Protein 4Z4A (pdb70)

InterPro domains:
  IPR002557 Chitin binding domain [PF01607] (45-103)
  IPR002557 Chitin binding domain [PS50940] (42-105)
  IPR002557 Chitin binding domain [SM00494] (33-105)
  IPR036508 Chitin binding domain superfamily [SSF57625] (39-105)

Structure (mmCIF, N/CA/C/O backbone):
data_4Z4A
#
_entry.id   4Z4A
#
_cell.length_a   57.100
_cell.length_b   57.100
_cell.length_c   126.980
_cell.angle_alpha   90.00
_cell.angle_beta   90.00
_cell.angle_gamma   120.00
#
_symmetry.space_group_name_H-M   'P 32 2 1'
#
loop_
_entity.id
_entity.type
_entity.pdbx_description
1 polymer 'Carbohydrate-binding module family 14 protein'
2 non-polymer 1,2-ETHANEDIOL
3 water water
#
loop_
_atom_site.group_PDB
_atom_site.id
_atom_site.type_symbol
_atom_site.label_atom_id
_atom_site.label_alt_id
_atom_site.label_comp_id
_atom_site.label_asym_id
_atom_site.label_entity_id
_atom_site.label_seq_id
_atom_site.pdbx_PDB_ins_code
_atom_site.Cartn_x
_atom_site.Cartn_y
_atom_site.Cartn_z
_atom_site.occupancy
_atom_site.B_iso_or_equiv
_atom_site.auth_seq_id
_atom_site.auth_comp_id
_atom_site.auth_asym_id
_atom_site.auth_atom_id
_atom_site.pdbx_PDB_model_num
ATOM 1 N N . PRO A 1 24 ? -24.839 23.618 6.722 1.00 67.57 31 PRO A N 1
ATOM 2 C CA . PRO A 1 24 ? -23.735 24.352 7.352 1.00 63.90 31 PRO A CA 1
ATOM 3 C C . PRO A 1 24 ? -22.534 24.470 6.393 1.00 55.28 31 PRO A C 1
ATOM 4 O O . PRO A 1 24 ? -22.238 23.521 5.637 1.00 55.84 31 PRO A O 1
ATOM 8 N N . ALA A 1 25 ? -21.885 25.629 6.400 1.00 51.93 32 ALA A N 1
ATOM 9 C CA . ALA A 1 25 ? -20.786 25.886 5.484 1.00 44.55 32 ALA A CA 1
ATOM 10 C C . ALA A 1 25 ? -19.518 25.139 5.920 1.00 39.99 32 ALA A C 1
ATOM 11 O O . ALA A 1 25 ? -19.120 25.158 7.071 1.00 43.95 32 ALA A O 1
ATOM 13 N N . PHE A 1 26 ? -18.855 24.541 4.956 1.00 34.07 33 PHE A N 1
ATOM 14 C CA . PHE A 1 26 ? -17.706 23.717 5.194 1.00 31.48 33 PHE A CA 1
ATOM 15 C C . PHE A 1 26 ? -16.448 24.606 5.236 1.00 29.85 33 PHE A C 1
ATOM 16 O O . PHE A 1 26 ? -16.337 25.529 4.442 1.00 29.91 33 PHE A O 1
ATOM 24 N N . VAL A 1 27 ? -15.512 24.287 6.136 1.00 28.69 34 VAL A N 1
ATOM 25 C CA . VAL A 1 27 ? -14.165 24.838 6.125 1.00 28.11 34 VAL A CA 1
ATOM 26 C C . VAL A 1 27 ? -13.211 23.665 6.145 1.00 29.14 34 VAL A C 1
ATOM 27 O O . VAL A 1 27 ? -13.308 22.837 7.037 1.00 28.54 34 VAL A O 1
ATOM 31 N N . CYS A 1 28 ? -12.307 23.585 5.165 1.00 28.17 35 CYS A N 1
ATOM 32 C CA . CYS A 1 28 ? -11.269 22.555 5.144 1.00 29.25 35 CYS A CA 1
ATOM 33 C C . CYS A 1 28 ? -10.381 22.605 6.395 1.00 30.40 35 CYS A C 1
ATOM 34 O O . CYS A 1 28 ? -9.820 23.678 6.729 1.00 31.31 35 CYS A O 1
ATOM 37 N N . PRO A 1 29 ? -10.218 21.465 7.082 1.00 30.29 36 PRO A N 1
ATOM 38 C CA . PRO A 1 29 ? -9.418 21.462 8.306 1.00 31.21 36 PRO A CA 1
ATOM 39 C C . PRO A 1 29 ? -7.962 21.883 8.079 1.00 30.53 36 PRO A C 1
ATOM 40 O O . PRO A 1 29 ? -7.233 21.240 7.338 1.00 30.57 36 PRO A O 1
ATOM 44 N N . ALA A 1 30 ? -7.578 22.989 8.716 1.00 31.69 37 ALA A N 1
ATOM 45 C CA . ALA A 1 30 ? -6.239 23.541 8.597 1.00 31.65 37 ALA A CA 1
ATOM 46 C C . ALA A 1 30 ? -5.163 22.509 8.891 1.00 31.87 37 ALA A C 1
ATOM 47 O O . ALA A 1 30 ? -4.151 22.496 8.217 1.00 30.50 37 ALA A O 1
ATOM 49 N N . ALA A 1 31 ? -5.393 21.652 9.898 1.00 31.74 38 ALA A N 1
ATOM 50 C CA . ALA A 1 31 ? -4.377 20.684 10.292 1.00 34.35 38 ALA A CA 1
ATOM 51 C C . ALA A 1 31 ? -4.106 19.665 9.203 1.00 32.74 38 ALA A C 1
ATOM 52 O O . ALA A 1 31 ? -2.994 19.222 9.016 1.00 33.08 38 ALA A O 1
ATOM 54 N N . ASP A 1 32 ? -5.141 19.280 8.475 1.00 33.38 39 ASP A N 1
ATOM 55 C CA . ASP A 1 32 ? -4.967 18.310 7.372 1.00 32.63 39 ASP A CA 1
ATOM 56 C C . ASP A 1 32 ? -4.173 18.941 6.230 1.00 30.80 39 ASP A C 1
ATOM 57 O O . ASP A 1 32 ? -3.318 18.320 5.632 1.00 31.04 39 ASP A O 1
ATOM 62 N N . ILE A 1 33 ? -4.456 20.187 5.919 1.00 30.27 40 ILE A N 1
ATOM 63 C CA . ILE A 1 33 ? -3.736 20.846 4.841 1.00 29.98 40 ILE A CA 1
ATOM 64 C C . ILE A 1 33 ? -2.270 21.059 5.209 1.00 31.95 40 ILE A C 1
ATOM 65 O O . ILE A 1 33 ? -1.373 20.817 4.413 1.00 31.16 40 ILE A O 1
ATOM 70 N N . LYS A 1 34 ? -2.051 21.523 6.434 1.00 31.67 41 LYS A N 1
ATOM 71 C CA . LYS A 1 34 ? -0.719 21.867 6.907 1.00 34.87 41 LYS A CA 1
ATOM 72 C C . LYS A 1 34 ? 0.128 20.620 6.978 1.00 33.83 41 LYS A C 1
ATOM 73 O O . LYS A 1 34 ? 1.277 20.637 6.556 1.00 35.49 41 LYS A O 1
ATOM 79 N N . THR A 1 35 ? -0.437 19.540 7.490 1.00 33.65 42 THR A N 1
ATOM 80 C CA . THR A 1 35 ? 0.343 18.319 7.698 1.00 35.53 42 THR A CA 1
ATOM 81 C C . THR A 1 35 ? 0.613 17.530 6.444 1.00 35.69 42 THR A C 1
ATOM 82 O O . THR A 1 35 ? 1.708 16.995 6.294 1.00 38.86 42 THR A O 1
ATOM 86 N N . THR A 1 36 ? -0.327 17.509 5.499 1.00 32.79 43 THR A N 1
ATOM 87 C CA . THR A 1 36 ? -0.175 16.696 4.294 1.00 32.32 43 THR A CA 1
ATOM 88 C C . THR A 1 36 ? 0.121 17.485 3.018 1.00 29.96 43 THR A C 1
ATOM 89 O O . THR A 1 36 ? 0.561 16.892 2.040 1.00 30.37 43 THR A O 1
ATOM 93 N N . LYS A 1 37 ? -0.136 18.794 3.032 1.00 29.72 44 LYS A N 1
ATOM 94 C CA . LYS A 1 37 ? -0.112 19.620 1.822 1.00 29.98 44 LYS A CA 1
ATOM 95 C C . LYS A 1 37 ? -1.031 19.057 0.742 1.00 28.44 44 LYS A C 1
ATOM 96 O O . LYS A 1 37 ? -0.922 19.410 -0.441 1.00 26.56 44 LYS A O 1
ATOM 102 N N . CYS A 1 38 ? -1.996 18.223 1.171 1.00 27.52 45 CYS A N 1
ATOM 103 C CA . CYS A 1 38 ? -2.879 17.512 0.254 1.00 28.50 45 CYS A CA 1
ATOM 104 C C . CYS A 1 38 ? -2.168 16.748 -0.860 1.00 29.40 45 CYS A C 1
ATOM 105 O O . CYS A 1 38 ? -2.697 16.603 -1.965 1.00 29.38 45 CYS A O 1
ATOM 108 N N . LEU A 1 39 ? -0.968 16.239 -0.588 1.00 29.71 46 LEU A N 1
ATOM 109 C CA . LEU A 1 39 ? -0.168 15.652 -1.639 1.00 30.53 46 LEU A CA 1
ATOM 110 C C . LEU A 1 39 ? -0.605 14.251 -2.026 1.00 31.87 46 LEU A C 1
ATOM 111 O O . LEU A 1 39 ? -0.569 13.886 -3.201 1.00 30.75 46 LEU A O 1
ATOM 116 N N . GLY A 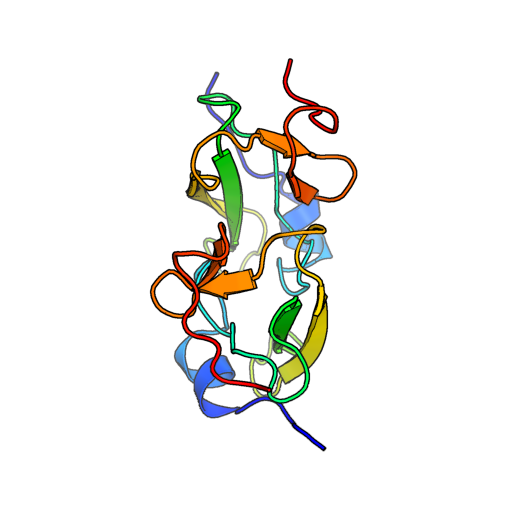1 40 ? -1.014 13.464 -1.045 1.00 30.94 47 GLY A N 1
ATOM 117 C CA . GLY A 1 40 ? -1.235 12.059 -1.275 1.00 31.76 47 GLY A CA 1
ATOM 118 C C . GLY A 1 40 ? -2.632 11.791 -1.792 1.00 31.03 47 GLY A C 1
ATOM 119 O O . GLY A 1 40 ? -3.528 12.617 -1.632 1.00 30.77 47 GLY A O 1
ATOM 120 N N . PRO A 1 41 ? -2.843 10.629 -2.395 1.00 31.88 48 PRO A N 1
ATOM 121 C CA . PRO A 1 41 ? -4.160 10.318 -2.967 1.00 32.49 48 PRO A CA 1
ATOM 122 C C . PRO A 1 41 ? -5.373 10.426 -2.037 1.00 32.83 48 PRO A C 1
ATOM 123 O O . PRO A 1 41 ? -6.433 10.845 -2.482 1.00 32.73 48 PRO A O 1
ATOM 127 N N . LYS A 1 42 ? -5.230 10.045 -0.774 1.00 32.18 49 LYS A N 1
ATOM 128 C CA . LYS A 1 42 ? -6.371 10.036 0.142 1.00 33.68 49 LYS A CA 1
ATOM 129 C C . LYS A 1 42 ? -6.398 11.253 1.068 1.00 31.81 49 LYS A C 1
ATOM 130 O O . LYS A 1 42 ? -7.210 11.320 1.994 1.00 32.43 49 LYS A O 1
ATOM 136 N N . ASP A 1 43 ? -5.501 12.194 0.845 1.00 29.00 50 ASP A N 1
ATOM 137 C CA . ASP A 1 43 ? -5.471 13.438 1.621 1.00 28.92 50 ASP A CA 1
ATOM 138 C C . ASP A 1 43 ? -6.543 14.468 1.201 1.00 26.15 50 ASP A C 1
ATOM 139 O O . ASP A 1 43 ? -6.774 14.675 0.034 1.00 26.68 50 ASP A O 1
ATOM 144 N N . CYS A 1 44 ? -7.175 15.080 2.172 1.00 26.39 51 CYS A N 1
ATOM 145 C CA . CYS A 1 44 ? -8.024 16.275 1.965 1.00 26.61 51 CYS A CA 1
ATOM 146 C C . CYS A 1 44 ? -9.297 15.951 1.219 1.00 27.01 51 CYS A C 1
ATOM 147 O O . CYS A 1 44 ? -9.804 16.724 0.430 1.00 25.68 51 CYS A O 1
ATOM 150 N N . LEU A 1 45 ? -9.860 14.779 1.545 1.00 25.16 52 LEU A N 1
ATOM 151 C CA . LEU A 1 45 ? -11.145 14.321 1.043 1.00 25.92 52 LEU A CA 1
ATOM 152 C C . LEU A 1 45 ? -12.115 14.154 2.222 1.00 25.11 52 LEU A C 1
ATOM 153 O O . LEU A 1 45 ? -11.756 13.632 3.285 1.00 25.46 52 LEU A O 1
ATOM 158 N N . TYR A 1 46 ? -13.340 14.634 2.018 1.00 24.57 53 TYR A N 1
ATOM 159 C CA . TYR A 1 46 ? -14.319 14.725 3.066 1.00 25.38 53 TYR A CA 1
ATOM 160 C C . TYR A 1 46 ? -15.712 14.482 2.524 1.00 25.47 53 TYR A C 1
ATOM 161 O O . TYR A 1 46 ? -15.979 14.666 1.350 1.00 24.52 53 TYR A O 1
ATOM 170 N N . PRO A 1 47 ? -16.634 14.114 3.393 1.00 25.03 54 PRO A N 1
ATOM 171 C CA . PRO A 1 47 ? -18.029 14.114 3.019 1.00 25.51 54 PRO A CA 1
ATOM 172 C C . PRO A 1 47 ? -18.529 15.480 2.595 1.00 25.81 54 PRO A C 1
ATOM 173 O O . PRO A 1 47 ? -17.999 16.521 3.070 1.00 27.52 54 PRO A O 1
ATOM 177 N N . SER A 1 48 ? -19.502 15.519 1.699 1.00 26.01 55 SER A N 1
ATOM 178 C CA . SER A 1 48 ? -20.159 16.791 1.350 1.00 25.78 55 SER A CA 1
ATOM 179 C C . SER A 1 48 ? -21.420 16.983 2.190 1.00 27.00 55 SER A C 1
ATOM 180 O O . SER A 1 48 ? -22.243 16.071 2.344 1.00 26.70 55 SER A O 1
ATOM 183 N N . PRO A 1 49 ? -21.573 18.154 2.820 1.00 29.40 56 PRO A N 1
ATOM 184 C CA . PRO A 1 49 ? -22.804 18.461 3.503 1.00 31.20 56 PRO A CA 1
ATOM 185 C C . PRO A 1 49 ? -24.003 18.661 2.576 1.00 30.28 56 PRO A C 1
ATOM 186 O O . PRO A 1 49 ? -25.134 18.779 3.078 1.00 34.56 56 PRO A O 1
ATOM 190 N N . LYS A 1 50 ? -23.809 18.713 1.271 1.00 29.97 57 LYS A N 1
ATOM 191 C CA . LYS A 1 50 ? -24.904 19.007 0.340 1.00 31.16 57 LYS A CA 1
ATOM 192 C C . LYS A 1 50 ? -25.531 17.777 -0.271 1.00 30.98 57 LYS A C 1
ATOM 193 O O . LYS A 1 50 ? -26.684 17.829 -0.731 1.00 31.50 57 LYS A O 1
ATOM 199 N N . THR A 1 51 ? -24.756 16.710 -0.301 1.00 27.94 58 THR A N 1
ATOM 200 C CA . THR A 1 51 ? -25.208 15.458 -0.962 1.00 27.43 58 THR A CA 1
ATOM 201 C C . THR A 1 51 ? -24.458 14.247 -0.474 1.00 25.97 58 THR A C 1
ATOM 202 O O . THR A 1 51 ? -23.282 14.329 -0.134 1.00 25.98 58 THR A O 1
ATOM 206 N N . CYS A 1 52 ? -25.137 13.072 -0.498 1.00 25.64 59 CYS A N 1
ATOM 207 C CA . CYS A 1 52 ? -24.472 11.762 -0.380 1.00 26.17 59 CYS A CA 1
ATOM 208 C C . CYS A 1 52 ? -23.836 11.244 -1.686 1.00 22.70 59 CYS A C 1
ATOM 209 O O . CYS A 1 52 ? -22.914 10.429 -1.649 1.00 23.32 59 CYS A O 1
ATOM 212 N N . ASN A 1 53 ? -24.317 11.710 -2.835 1.00 22.68 60 ASN A N 1
ATOM 213 C CA . ASN A 1 53 ? -23.853 11.311 -4.161 1.00 22.63 60 ASN A CA 1
ATOM 214 C C . ASN A 1 53 ? -22.677 12.264 -4.599 1.00 22.94 60 ASN A C 1
ATOM 215 O O . ASN A 1 53 ? -22.663 12.756 -5.728 1.00 24.8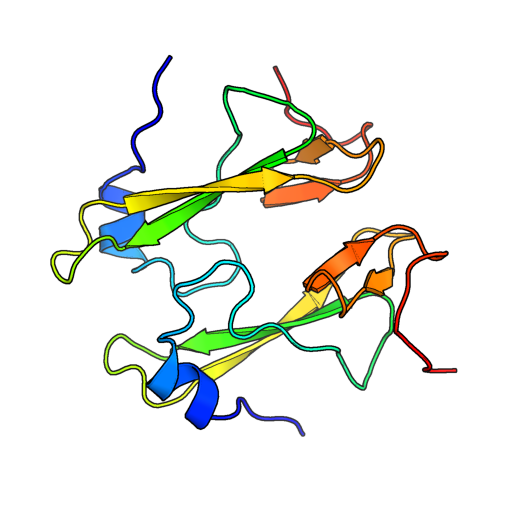7 60 ASN A O 1
ATOM 220 N N . GLY A 1 54 ? -21.731 12.397 -3.702 1.00 22.42 61 GLY A N 1
ATOM 221 C CA . GLY A 1 54 ? -20.565 13.275 -3.931 1.00 22.40 61 GLY A CA 1
ATOM 222 C C . GLY A 1 54 ? -19.731 13.429 -2.686 1.00 21.65 61 GLY A C 1
ATOM 223 O O . GLY A 1 54 ? -19.982 12.848 -1.653 1.00 22.17 61 GLY A O 1
ATOM 224 N N . TYR A 1 55 ? -18.789 14.391 -2.738 1.00 21.31 62 TYR A N 1
ATOM 225 C CA . TYR A 1 55 ? -17.833 14.505 -1.694 1.00 20.47 62 TYR A CA 1
ATOM 226 C C . TYR A 1 55 ? -17.152 15.887 -1.915 1.00 20.52 62 TYR A C 1
ATOM 227 O O . TYR A 1 55 ? -17.427 16.558 -2.904 1.00 21.82 62 TYR A O 1
ATOM 236 N N . ILE A 1 56 ? -16.326 16.258 -0.952 1.00 21.49 63 ILE A N 1
ATOM 237 C CA . ILE A 1 56 ? -15.468 17.470 -1.100 1.00 21.42 63 ILE A CA 1
ATOM 238 C C . ILE A 1 56 ? -13.999 17.049 -1.186 1.00 21.83 63 ILE A C 1
ATOM 239 O O . ILE A 1 56 ? -13.503 16.239 -0.364 1.00 21.74 63 ILE A O 1
ATOM 244 N N . GLN A 1 57 ? -13.262 17.732 -2.091 1.00 23.12 64 GLN A N 1
ATOM 245 C CA . GLN A 1 57 ? -11.819 17.597 -2.138 1.00 21.61 64 GLN A CA 1
ATOM 246 C C . GLN A 1 57 ? -11.315 19.026 -1.914 1.00 21.07 64 GLN A C 1
ATOM 247 O O . GLN A 1 57 ? -11.814 19.924 -2.554 1.00 20.78 64 GLN A O 1
ATOM 253 N N . CYS A 1 58 ? -10.415 19.126 -0.954 1.00 21.13 65 CYS A N 1
ATOM 254 C CA . CYS A 1 58 ? -9.783 20.442 -0.676 1.00 21.90 65 CYS A CA 1
ATOM 255 C C . CYS A 1 58 ? -8.448 20.469 -1.377 1.00 22.51 65 CYS A C 1
ATOM 256 O O . CYS A 1 58 ? -7.728 19.501 -1.436 1.00 22.44 65 CYS A O 1
ATOM 259 N N . SER A 1 59 ? -8.081 21.662 -1.855 1.00 22.49 66 SER A N 1
ATOM 260 C CA . SER A 1 59 ? -6.735 21.936 -2.411 1.00 24.39 66 SER A CA 1
ATOM 261 C C . SER A 1 59 ? -6.192 23.148 -1.650 1.00 23.37 66 SER A C 1
ATOM 262 O O . SER A 1 59 ? -6.956 24.043 -1.310 1.00 24.84 66 SER A O 1
ATOM 265 N N . PRO A 1 60 ? -4.886 23.154 -1.334 1.00 25.01 67 PRO A N 1
ATOM 266 C CA . PRO A 1 60 ? -4.282 24.335 -0.646 1.00 25.95 67 PRO A CA 1
ATOM 267 C C . PRO A 1 60 ? -4.551 25.621 -1.402 1.00 24.98 67 PRO A C 1
ATOM 268 O O . PRO A 1 60 ? -4.280 25.724 -2.625 1.00 25.06 67 PRO A O 1
ATOM 272 N N . ALA A 1 61 ? -5.018 26.631 -0.684 1.00 27.16 68 ALA A N 1
ATOM 273 C CA . ALA A 1 61 ? -5.459 27.879 -1.307 1.00 24.96 68 ALA A CA 1
ATOM 274 C C . ALA A 1 61 ? -4.213 28.818 -1.574 1.00 26.20 68 ALA A C 1
ATOM 275 O O . ALA A 1 61 ? -4.197 29.552 -2.568 1.00 27.09 68 ALA A O 1
ATOM 277 N N . ASP A 1 62 ? -3.192 28.676 -0.730 1.00 26.73 69 ASP A N 1
ATOM 278 C CA . ASP A 1 62 ? -1.946 29.468 -0.881 1.00 28.65 69 ASP A CA 1
ATOM 279 C C . ASP A 1 62 ? -0.767 28.770 -0.205 1.00 30.11 69 ASP A C 1
ATOM 280 O O . ASP A 1 62 ? -0.895 27.675 0.322 1.00 29.84 69 ASP A O 1
ATOM 285 N N . ASP A 1 63 ? 0.419 29.377 -0.243 1.00 31.75 70 ASP A N 1
ATOM 286 C CA . ASP A 1 63 ? 1.592 28.696 0.247 1.00 33.58 70 ASP A CA 1
ATOM 287 C C . ASP A 1 63 ? 1.728 28.654 1.755 1.00 32.27 70 ASP A C 1
ATOM 288 O O . ASP A 1 63 ? 2.724 28.162 2.265 1.00 34.09 70 ASP A O 1
ATOM 293 N N . SER A 1 64 ? 0.722 29.121 2.493 1.00 31.30 71 SER A N 1
ATOM 294 C CA . SER A 1 64 ? 0.715 28.940 3.938 1.00 32.23 71 SER A CA 1
ATOM 295 C C . SER A 1 64 ? 0.241 27.530 4.281 1.00 32.12 71 SER A C 1
ATOM 296 O O . SER A 1 64 ? 0.480 27.017 5.381 1.00 33.71 71 SER A O 1
ATOM 299 N N . TYR A 1 65 ? -0.432 26.905 3.326 1.00 30.52 72 TYR A N 1
ATOM 300 C CA . TYR A 1 65 ? -0.982 25.547 3.548 1.00 29.31 72 TYR A CA 1
ATOM 301 C C . TYR A 1 65 ? -1.861 25.421 4.815 1.00 31.25 72 TYR A C 1
ATOM 302 O O . TYR A 1 65 ? -1.917 24.376 5.482 1.00 32.87 72 TYR A O 1
ATOM 311 N N . LEU A 1 66 ? -2.604 26.463 5.104 1.00 30.62 73 LEU A N 1
ATOM 312 C CA . LEU A 1 66 ? -3.515 26.453 6.242 1.00 32.18 73 LEU A CA 1
ATOM 313 C C . LEU A 1 66 ? -4.967 26.551 5.832 1.00 28.95 73 LEU A C 1
ATOM 314 O O . LEU A 1 66 ? -5.852 26.397 6.676 1.00 29.94 73 LEU A O 1
ATOM 319 N N . THR A 1 67 ? -5.238 26.840 4.555 1.00 28.77 74 THR A N 1
ATOM 320 C CA . THR A 1 67 ? -6.589 27.061 4.090 1.00 26.87 74 THR A CA 1
ATOM 321 C C . THR A 1 67 ? -6.817 26.329 2.763 1.00 26.99 74 THR A C 1
ATOM 322 O O . THR A 1 67 ? -5.869 26.005 2.041 1.00 26.28 74 THR A O 1
ATOM 326 N N . GLY A 1 68 ? -8.084 26.057 2.463 1.00 25.84 75 GLY A N 1
ATOM 327 C CA . GLY A 1 68 ? -8.389 25.273 1.286 1.00 24.34 75 GLY A CA 1
ATOM 328 C C . GLY A 1 68 ? -9.466 25.816 0.380 1.00 22.90 75 GLY A C 1
ATOM 329 O O . GLY A 1 68 ? -10.457 26.362 0.830 1.00 24.21 75 GLY A O 1
ATOM 330 N N . ILE A 1 69 ? -9.292 25.559 -0.899 1.00 22.03 76 ILE A N 1
ATOM 331 C CA . ILE A 1 69 ? -10.293 25.727 -1.925 1.00 21.43 76 ILE A CA 1
ATOM 332 C C . ILE A 1 69 ? -11.137 24.423 -1.898 1.00 21.19 76 ILE A C 1
ATOM 333 O O . ILE A 1 69 ? -10.577 23.347 -1.839 1.00 22.32 76 ILE A O 1
ATOM 338 N N . ILE A 1 70 ? -12.423 24.636 -1.917 1.00 20.48 77 ILE A N 1
ATOM 339 C CA . ILE A 1 70 ? -13.444 23.530 -1.864 1.00 20.87 77 ILE A CA 1
ATOM 340 C C . ILE A 1 70 ? -13.850 23.153 -3.284 1.00 21.82 77 ILE A C 1
ATOM 341 O O . ILE A 1 70 ? -14.386 23.977 -4.045 1.00 24.39 77 ILE A O 1
ATOM 346 N N . HIS A 1 71 ? -13.739 21.854 -3.605 1.00 21.34 78 HIS A N 1
ATOM 347 C CA . HIS A 1 71 ? -14.160 21.317 -4.902 1.00 20.55 78 HIS A CA 1
ATOM 348 C C . HIS A 1 71 ? -15.260 20.327 -4.538 1.00 21.29 78 HIS A C 1
ATOM 349 O O . HIS A 1 71 ? -14.966 19.358 -3.914 1.00 22.11 78 HIS A O 1
ATOM 356 N N . GLU A 1 72 ? -16.482 20.680 -4.882 1.00 21.87 79 GLU A N 1
ATOM 357 C CA . GLU A 1 72 ? -17.633 19.797 -4.718 1.00 23.95 79 GLU A CA 1
ATOM 358 C C . GLU A 1 72 ? -17.610 18.810 -5.897 1.00 22.18 79 GLU A C 1
ATOM 359 O O . GLU A 1 72 ? -17.910 19.193 -7.045 1.00 24.39 79 GLU A O 1
ATOM 365 N N . MET A 1 73 ? -17.297 17.584 -5.592 1.00 24.27 80 MET A N 1
ATOM 366 C CA . MET A 1 73 ? -17.168 16.522 -6.612 1.00 21.42 80 MET A CA 1
ATOM 367 C C . MET A 1 73 ? -18.367 15.559 -6.554 1.00 21.95 80 MET A C 1
ATOM 368 O O . MET A 1 73 ? -18.733 15.132 -5.493 1.00 21.47 80 MET A O 1
ATOM 373 N N . PRO A 1 74 ? -18.906 15.234 -7.711 1.00 20.81 81 PRO A N 1
ATOM 374 C CA . PRO A 1 74 ? -19.950 14.178 -7.725 1.00 21.21 81 PRO A CA 1
ATOM 375 C C . PRO A 1 74 ? -19.328 12.815 -7.610 1.00 23.53 81 PRO A C 1
ATOM 376 O O . PRO A 1 74 ? -18.149 12.598 -7.835 1.00 21.38 81 PRO A O 1
ATOM 380 N N . CYS A 1 75 ? -20.203 11.888 -7.219 1.00 21.56 82 CYS A N 1
ATOM 381 C CA . CYS A 1 75 ? -20.051 10.435 -7.424 1.00 23.04 82 CYS A CA 1
ATOM 382 C C . CYS A 1 75 ? -20.792 10.005 -8.697 1.00 22.34 82 CYS A C 1
ATOM 383 O O . CYS A 1 75 ? -21.765 10.671 -9.166 1.00 22.16 82 CYS A O 1
ATOM 386 N N . PRO A 1 76 ? -20.398 8.869 -9.240 1.00 23.53 83 PRO A N 1
ATOM 387 C CA . PRO A 1 76 ? -21.150 8.306 -10.356 1.00 23.52 83 PRO A CA 1
ATOM 388 C C . PRO A 1 76 ? -22.618 7.942 -9.989 1.00 24.34 83 PRO A C 1
ATOM 389 O O . PRO A 1 76 ? -22.980 7.863 -8.813 1.00 21.98 83 PRO A O 1
ATOM 393 N N . SER A 1 77 ? -23.427 7.788 -11.021 1.00 26.34 84 SER A N 1
ATOM 394 C CA . SER A 1 77 ? -24.875 7.640 -10.844 1.00 28.06 84 SER A CA 1
ATOM 395 C C . SER A 1 77 ? -25.173 6.552 -9.852 1.00 26.06 84 SER A C 1
ATOM 396 O O . SER A 1 77 ? -24.662 5.447 -10.003 1.00 26.26 84 SER A O 1
ATOM 399 N N . GLY A 1 78 ? -26.000 6.858 -8.843 1.00 26.29 85 GLY A N 1
ATOM 400 C CA . GLY A 1 78 ? -26.415 5.843 -7.856 1.00 25.65 85 GLY A CA 1
ATOM 401 C C . GLY A 1 78 ? -25.427 5.586 -6.727 1.00 26.69 85 GLY A C 1
ATOM 402 O O . GLY A 1 78 ? -25.794 5.043 -5.666 1.00 25.38 85 GLY A O 1
ATOM 403 N N . LEU A 1 79 ? -24.171 6.073 -6.867 1.00 22.92 86 LEU A N 1
ATOM 404 C CA . LEU A 1 79 ? -23.150 5.726 -5.867 1.00 23.14 86 LEU A CA 1
ATOM 405 C C . LEU A 1 79 ? -23.073 6.806 -4.785 1.00 24.15 86 LEU A C 1
ATOM 406 O O . LEU A 1 79 ? -23.515 7.945 -4.998 1.00 24.11 86 LEU A O 1
ATOM 411 N N . LEU A 1 80 ? -22.565 6.419 -3.613 1.00 24.84 87 LEU A N 1
ATOM 412 C CA . LEU A 1 80 ? -22.560 7.264 -2.442 1.00 24.29 87 LEU A CA 1
ATOM 413 C C . LEU A 1 80 ? -21.199 7.282 -1.791 1.00 23.35 87 LEU A C 1
ATOM 414 O O . LEU A 1 80 ? -20.406 6.347 -1.929 1.00 22.55 87 LEU A O 1
ATOM 419 N N . TRP A 1 81 ? -20.897 8.387 -1.080 1.00 24.07 88 TRP A N 1
ATOM 420 C CA . TRP A 1 81 ? -19.658 8.492 -0.432 1.00 23.53 88 TRP A CA 1
ATOM 421 C C . TRP A 1 81 ? -19.438 7.506 0.669 1.00 22.87 88 TRP A C 1
ATOM 422 O O . TRP A 1 81 ? -20.284 7.350 1.541 1.00 24.91 88 TRP A O 1
ATOM 433 N N . ASN A 1 82 ? -18.250 6.924 0.683 1.00 24.46 89 ASN A N 1
ATOM 434 C CA . ASN A 1 82 ? -17.809 6.034 1.758 1.00 26.62 89 ASN A CA 1
ATOM 435 C C . ASN A 1 82 ? -16.565 6.635 2.412 1.00 26.16 89 ASN A C 1
ATOM 436 O O . ASN A 1 82 ? -15.432 6.493 1.928 1.00 27.37 89 ASN A O 1
ATOM 441 N N . ASP A 1 83 ? -16.778 7.339 3.512 1.00 27.30 90 ASP A N 1
ATOM 442 C CA . ASP A 1 83 ? -15.685 8.100 4.176 1.00 27.44 90 ASP A CA 1
ATOM 443 C C . ASP A 1 83 ? -14.662 7.169 4.829 1.00 30.18 90 ASP A C 1
ATOM 444 O O . ASP A 1 83 ? -13.554 7.564 5.145 1.00 30.78 90 ASP A O 1
ATOM 449 N N . ASN A 1 84 ? -15.046 5.914 5.073 1.00 30.55 91 ASN A N 1
ATOM 450 C CA . ASN A 1 84 ? -14.084 4.935 5.620 1.00 32.04 91 ASN A CA 1
ATOM 451 C C . ASN A 1 84 ? -12.935 4.618 4.675 1.00 32.19 91 ASN A C 1
ATOM 452 O O . ASN A 1 84 ? -11.807 4.457 5.114 1.00 35.51 91 ASN A O 1
ATOM 457 N N . LYS A 1 85 ? -13.227 4.511 3.378 1.00 30.45 92 LYS A N 1
ATOM 458 C CA . LYS A 1 85 ? -12.233 4.255 2.365 1.00 31.78 92 LYS A CA 1
ATOM 459 C C . LYS A 1 85 ? -11.935 5.521 1.540 1.00 29.60 92 LYS A C 1
ATOM 460 O O . LYS A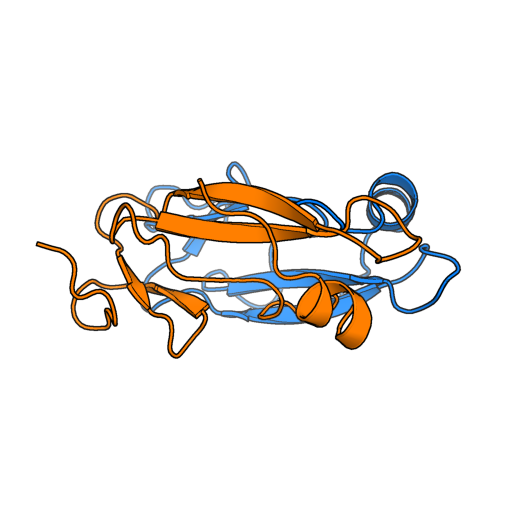 1 85 ? -11.062 5.478 0.670 1.00 30.50 92 LYS A O 1
ATOM 466 N N . LYS A 1 86 ? -12.648 6.622 1.840 1.00 28.94 93 LYS A N 1
ATOM 467 C CA . LYS A 1 86 ? -12.479 7.900 1.136 1.00 27.57 93 LYS A CA 1
ATOM 468 C C . LYS A 1 86 ? -12.641 7.719 -0.369 1.00 27.00 93 LYS A C 1
ATOM 469 O O . LYS A 1 86 ? -11.748 8.049 -1.166 1.00 25.68 93 LYS A O 1
ATOM 475 N N . TRP A 1 87 ? -13.738 7.088 -0.757 1.00 25.16 94 TRP A N 1
ATOM 476 C CA . TRP A 1 87 ? -14.072 6.981 -2.174 1.00 23.92 94 TRP A CA 1
ATOM 477 C C . TRP A 1 87 ? -15.588 6.865 -2.408 1.00 26.11 94 TRP A C 1
ATOM 478 O O . TRP A 1 87 ? -16.364 6.526 -1.480 1.00 24.55 94 TRP A O 1
ATOM 489 N N . CYS A 1 88 ? -15.959 7.107 -3.664 1.00 24.62 95 CYS A N 1
ATOM 490 C CA . CYS A 1 88 ? -17.297 6.843 -4.148 1.00 22.33 95 CYS A CA 1
ATOM 491 C C . CYS A 1 88 ? -17.467 5.337 -4.221 1.00 24.23 95 CYS A C 1
ATOM 492 O O . CYS A 1 88 ? -16.605 4.687 -4.747 1.00 24.56 95 CYS A O 1
ATOM 495 N N . ASP A 1 89 ? -18.554 4.803 -3.681 1.00 23.58 96 ASP A N 1
ATOM 496 C CA . ASP A 1 89 ? -18.706 3.350 -3.519 1.00 25.43 96 ASP A CA 1
ATOM 497 C C . ASP A 1 89 ? -20.147 2.918 -3.674 1.00 24.88 96 ASP A C 1
ATOM 498 O O . ASP A 1 89 ? -21.070 3.757 -3.688 1.00 24.46 96 ASP A O 1
ATOM 503 N N . TRP A 1 90 ? -20.339 1.605 -3.756 1.00 26.59 97 TRP A N 1
ATOM 504 C CA . TRP A 1 90 ? -21.661 1.060 -3.759 1.00 27.18 97 TRP A CA 1
ATOM 505 C C . TRP A 1 90 ? -22.475 1.536 -2.550 1.00 26.88 97 TRP A C 1
ATOM 506 O O . TRP A 1 90 ? -21.942 1.655 -1.457 1.00 28.12 97 TRP A O 1
ATOM 517 N N . PRO A 1 91 ? -23.779 1.841 -2.753 1.00 26.83 98 PRO A N 1
ATOM 518 C CA . PRO A 1 91 ? -24.536 2.422 -1.644 1.00 27.19 98 PRO A CA 1
ATOM 519 C C . PRO A 1 91 ? -24.511 1.626 -0.348 1.00 26.39 98 PRO A C 1
ATOM 520 O O . PRO A 1 91 ? -24.565 2.236 0.740 1.00 26.38 98 PRO A O 1
ATOM 524 N N . GLU A 1 92 ? -24.420 0.276 -0.406 1.00 27.73 99 GLU A N 1
ATOM 525 C CA . GLU A 1 92 ? -24.316 -0.493 0.835 1.00 28.65 99 GLU A CA 1
ATOM 526 C C . GLU A 1 92 ? -23.147 -0.156 1.760 1.00 29.54 99 GLU A C 1
ATOM 527 O O . GLU A 1 92 ? -23.224 -0.377 2.974 1.00 29.81 99 GLU A O 1
ATOM 533 N N . ASN A 1 93 ? -22.093 0.492 1.200 1.00 28.70 100 ASN A N 1
ATOM 534 C CA . ASN A 1 93 ? -20.908 0.800 1.979 1.00 29.37 100 ASN A CA 1
ATOM 535 C C . ASN A 1 93 ? -20.833 2.259 2.418 1.00 29.04 100 ASN A C 1
ATOM 536 O O . ASN A 1 93 ? -19.818 2.657 2.933 1.00 29.54 100 ASN A O 1
ATOM 541 N N . THR A 1 94 ? -21.917 3.011 2.268 1.00 27.80 101 THR A N 1
ATOM 542 C CA . THR A 1 94 ? -21.934 4.443 2.575 1.00 27.51 101 THR A CA 1
ATOM 543 C C . THR A 1 94 ? -21.763 4.770 4.049 1.00 29.17 101 THR A C 1
ATOM 544 O O . THR A 1 94 ? -22.130 3.974 4.948 1.00 30.58 101 THR A O 1
ATOM 548 N N . THR A 1 95 ? -21.217 5.954 4.271 1.00 29.60 102 THR A N 1
ATOM 549 C CA . THR A 1 95 ? -21.188 6.583 5.589 1.00 29.74 102 THR A CA 1
ATOM 550 C C . THR A 1 95 ? -22.169 7.740 5.673 1.00 29.99 102 THR A C 1
ATOM 551 O O . THR A 1 95 ? -22.246 8.399 6.710 1.00 32.32 102 THR A O 1
ATOM 555 N N . CYS A 1 96 ? -22.942 7.969 4.609 1.00 31.81 103 CYS A N 1
ATOM 556 C CA A CYS A 1 96 ? -23.800 9.137 4.577 0.64 34.87 103 CYS A CA 1
ATOM 557 C CA B CYS A 1 96 ? -23.924 9.068 4.489 0.36 33.66 103 CYS A CA 1
ATOM 558 C C . CYS A 1 96 ? -24.841 9.138 5.699 1.00 38.00 103 CYS A C 1
ATOM 559 O O . CYS A 1 96 ? -25.485 8.141 5.984 1.00 44.40 103 CYS A O 1
ATOM 564 N N . GLY A 1 97 ? -24.920 10.303 6.356 1.00 42.89 104 GLY A N 1
ATOM 565 C CA . GLY A 1 97 ? -25.819 10.519 7.502 1.00 49.70 104 GLY A CA 1
ATOM 566 C C . GLY A 1 97 ? -25.171 10.316 8.868 1.00 56.12 104 GLY A C 1
ATOM 567 O O . GLY A 1 97 ? -24.327 9.427 9.044 1.00 62.57 104 GLY A O 1
ATOM 568 N N . ALA B 1 25 ? 8.850 -0.204 -16.508 1.00 69.44 32 ALA B N 1
ATOM 569 C CA . ALA B 1 25 ? 7.982 0.388 -15.452 1.00 65.98 32 ALA B CA 1
ATOM 570 C C . ALA B 1 25 ? 7.263 1.626 -16.009 1.00 60.64 32 ALA B C 1
ATOM 571 O O . ALA B 1 25 ? 7.354 1.937 -17.212 1.00 55.23 32 ALA B O 1
ATOM 573 N N . PHE B 1 26 ? 6.524 2.301 -15.139 1.00 56.04 33 PHE B N 1
ATOM 574 C CA . PHE B 1 26 ? 6.048 3.643 -15.434 1.00 54.86 33 PHE B CA 1
ATOM 575 C C . PHE B 1 26 ? 6.567 4.571 -14.370 1.00 47.35 33 PHE B C 1
ATOM 576 O O . PHE B 1 26 ? 6.788 4.173 -13.234 1.00 48.74 33 PHE B O 1
ATOM 584 N N . VAL B 1 27 ? 6.811 5.807 -14.767 1.00 40.01 34 VAL B N 1
ATOM 585 C CA . VAL B 1 27 ? 7.182 6.853 -13.863 1.00 37.86 34 VAL B CA 1
ATOM 586 C C . VAL B 1 27 ? 6.201 7.990 -14.067 1.00 37.01 34 VAL B C 1
ATOM 587 O O . VAL B 1 27 ? 5.444 7.996 -15.051 1.00 37.61 34 VAL B O 1
ATOM 591 N N . CYS B 1 28 ? 6.176 8.932 -13.137 1.00 35.50 35 CYS B N 1
ATOM 592 C CA . CYS B 1 28 ? 5.306 10.103 -13.284 1.00 33.87 35 CYS B CA 1
ATOM 593 C C . CYS B 1 28 ? 5.861 11.093 -14.275 1.00 32.34 35 CYS B C 1
ATOM 594 O O . CYS B 1 28 ? 7.029 11.392 -14.227 1.00 32.47 35 CYS B O 1
ATOM 597 N N . PRO B 1 29 ? 5.005 11.641 -15.168 1.00 30.07 36 PRO B N 1
ATOM 598 C CA . PRO B 1 29 ? 5.532 12.659 -16.047 1.00 30.38 36 PRO B CA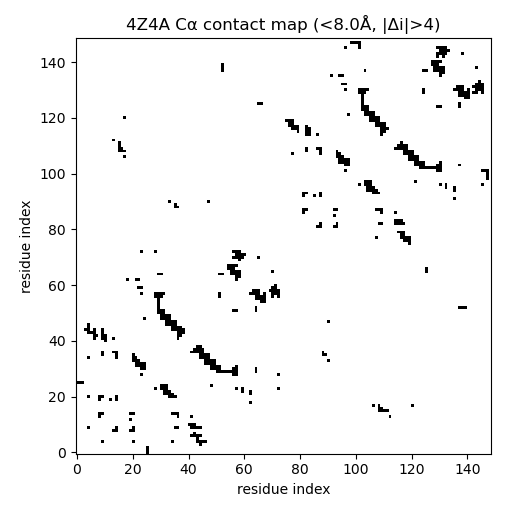 1
ATOM 599 C C . PRO B 1 29 ? 5.722 13.986 -15.291 1.00 29.79 36 PRO B C 1
ATOM 600 O O . PRO B 1 29 ? 4.772 14.573 -14.778 1.00 28.90 36 PRO B O 1
ATOM 604 N N . ALA B 1 30 ? 6.969 14.465 -15.254 1.00 31.61 37 ALA B N 1
ATOM 605 C CA . ALA B 1 30 ? 7.297 15.642 -14.476 1.00 33.55 37 ALA B CA 1
ATOM 606 C C . ALA B 1 30 ? 6.596 16.890 -14.977 1.00 30.96 37 ALA B C 1
ATOM 607 O O . ALA B 1 30 ? 6.373 17.821 -14.216 1.00 29.08 37 ALA B O 1
ATOM 609 N N . ALA B 1 31 ? 6.313 16.950 -16.275 1.00 30.61 38 ALA B N 1
ATOM 610 C CA . ALA B 1 31 ? 5.706 18.129 -16.833 1.00 30.97 38 ALA B CA 1
ATOM 611 C C . ALA B 1 31 ? 4.384 18.424 -16.133 1.00 29.49 38 ALA B C 1
ATOM 612 O O . ALA B 1 31 ? 4.047 19.576 -15.892 1.00 29.33 38 ALA B O 1
ATOM 614 N N . ASP B 1 32 ? 3.612 17.382 -15.832 1.00 29.56 39 ASP B N 1
ATOM 615 C CA . ASP B 1 32 ? 2.312 17.605 -15.209 1.00 28.85 39 ASP B CA 1
ATOM 616 C C . ASP B 1 32 ? 2.441 18.136 -13.758 1.00 26.84 39 ASP B C 1
ATOM 617 O O . ASP B 1 32 ? 1.670 18.989 -13.311 1.00 26.45 39 ASP B O 1
ATOM 622 N N . ILE B 1 33 ? 3.408 17.605 -13.035 1.00 29.01 40 ILE B N 1
ATOM 623 C CA . ILE B 1 33 ? 3.667 18.048 -11.666 1.00 30.76 40 ILE B CA 1
ATOM 624 C C . ILE B 1 33 ? 4.121 19.482 -11.679 1.00 29.95 40 ILE B C 1
ATOM 625 O O . ILE B 1 33 ? 3.656 20.286 -10.897 1.00 28.28 40 ILE B O 1
ATOM 630 N N . LYS B 1 34 ? 5.047 19.820 -12.572 1.00 32.32 41 LYS B N 1
ATOM 631 C CA . LYS B 1 34 ? 5.561 21.194 -12.600 1.00 34.81 41 LYS B CA 1
ATOM 632 C C . LYS B 1 34 ? 4.529 22.209 -13.032 1.00 33.06 41 LYS B C 1
ATOM 633 O O . LYS B 1 34 ? 4.494 23.304 -12.514 1.00 34.32 41 LYS B O 1
ATOM 639 N N . THR B 1 35 ? 3.688 21.852 -13.995 1.00 28.80 42 THR B N 1
ATOM 640 C CA . THR B 1 35 ? 2.775 22.778 -14.589 1.00 31.10 42 THR B CA 1
ATOM 641 C C . THR B 1 35 ? 1.527 23.006 -13.734 1.00 30.34 42 THR B C 1
ATOM 642 O O . THR B 1 35 ? 1.008 24.106 -13.698 1.00 30.88 42 THR B O 1
ATOM 646 N N . THR B 1 36 ? 1.063 21.961 -13.058 1.00 27.89 43 THR B N 1
ATOM 647 C CA . THR B 1 36 ? -0.227 21.989 -12.305 1.00 27.01 43 THR B CA 1
ATOM 648 C C . THR B 1 36 ? -0.063 21.917 -10.798 1.00 26.26 43 THR B C 1
ATOM 649 O O . THR B 1 36 ? -0.992 22.308 -10.075 1.00 28.12 43 THR B O 1
ATOM 653 N N . LYS B 1 37 ? 1.068 21.350 -10.342 1.00 25.85 44 LYS B N 1
ATOM 654 C CA . LYS B 1 37 ? 1.330 21.032 -8.940 1.00 25.73 44 LYS B CA 1
ATOM 655 C C . LYS B 1 37 ? 0.291 20.011 -8.441 1.00 24.97 44 LYS B C 1
ATOM 656 O O . LYS B 1 37 ? 0.097 19.840 -7.229 1.00 25.00 44 LYS B O 1
ATOM 662 N N . CYS B 1 38 ? -0.357 19.369 -9.402 1.00 25.24 45 CYS B N 1
ATOM 663 C CA . CYS B 1 38 ? -1.447 18.429 -9.134 1.00 25.87 45 CYS B CA 1
ATOM 664 C C . CYS B 1 38 ? -2.541 18.987 -8.224 1.00 26.64 45 CYS B C 1
ATOM 665 O O . CYS B 1 38 ? -3.202 18.222 -7.520 1.00 27.35 45 CYS B O 1
ATOM 668 N N . LEU B 1 39 ? -2.755 20.317 -8.243 1.00 25.78 46 LEU B N 1
ATOM 669 C CA . LEU B 1 39 ? -3.661 20.976 -7.330 1.00 26.47 46 LEU B CA 1
ATOM 670 C C . LEU B 1 39 ? -5.109 20.681 -7.642 1.00 28.74 46 LEU B C 1
ATOM 671 O O . LEU B 1 39 ? -5.905 20.555 -6.717 1.00 28.06 46 LEU B O 1
ATOM 676 N N . GLY B 1 40 ? -5.461 20.531 -8.916 1.00 25.01 47 GLY B N 1
ATOM 677 C CA . GLY B 1 40 ? -6.847 20.268 -9.296 1.00 25.66 47 GLY B CA 1
ATOM 678 C C . GLY B 1 40 ? -7.246 18.810 -9.076 1.00 25.51 47 GLY B C 1
ATOM 679 O O . GLY B 1 40 ? -6.434 17.907 -9.196 1.00 25.35 47 GLY B O 1
ATOM 680 N N . PRO B 1 41 ? -8.512 18.577 -8.740 1.00 25.32 48 PRO B N 1
ATOM 681 C CA . PRO B 1 41 ? -8.958 17.181 -8.504 1.00 24.87 48 PRO B CA 1
ATOM 682 C C . PRO B 1 41 ? -8.687 16.228 -9.656 1.00 25.28 48 PRO B C 1
ATOM 683 O O . PRO B 1 41 ? -8.390 15.050 -9.427 1.00 28.40 48 PRO B O 1
ATOM 687 N N . LYS B 1 42 ? -8.768 16.737 -10.872 1.00 24.88 49 LYS B N 1
ATOM 688 C CA . LYS B 1 42 ? -8.552 15.888 -12.042 1.00 28.88 49 LYS B CA 1
ATOM 689 C C . LYS B 1 42 ? -7.119 15.867 -12.542 1.00 26.54 49 LYS B C 1
ATOM 690 O O . LYS B 1 42 ? -6.816 15.130 -13.488 1.00 26.89 49 LYS B O 1
ATOM 696 N N . ASP B 1 43 ? -6.233 16.648 -11.926 1.00 24.38 50 ASP B N 1
ATOM 697 C CA . ASP B 1 43 ? -4.852 16.636 -12.337 1.00 23.89 50 ASP B CA 1
ATOM 698 C C . ASP B 1 43 ? -4.117 15.376 -11.915 1.00 23.90 50 ASP B C 1
ATOM 699 O O . ASP B 1 43 ? -4.390 14.856 -10.834 1.00 24.72 50 ASP B O 1
ATOM 704 N N . CYS B 1 44 ? -3.153 14.940 -12.742 1.00 24.70 51 CYS B N 1
ATOM 705 C CA . CYS B 1 44 ? -2.191 13.917 -12.345 1.00 25.67 51 CYS B CA 1
ATOM 706 C C . CYS B 1 44 ? -2.892 12.569 -12.106 1.00 24.58 51 CYS B C 1
ATOM 707 O O . CYS B 1 44 ? -2.452 11.740 -11.306 1.00 26.87 51 CYS B O 1
ATOM 710 N N . LEU B 1 45 ? -3.967 12.362 -12.874 1.00 23.78 52 LEU B N 1
ATOM 711 C CA . LEU B 1 45 ? -4.653 11.075 -12.928 1.00 24.03 52 LEU B CA 1
ATOM 712 C C . LEU B 1 45 ? -4.544 10.497 -14.321 1.00 23.98 52 LEU B C 1
ATOM 713 O O . LEU B 1 45 ? -4.781 11.200 -15.320 1.00 23.60 52 LEU B O 1
ATOM 718 N N . TYR B 1 46 ? -4.288 9.188 -14.386 1.00 25.16 53 TYR B N 1
ATOM 719 C CA . TYR B 1 46 ? -3.967 8.516 -15.651 1.00 26.99 53 TYR B CA 1
ATOM 720 C C . TYR B 1 46 ? -4.569 7.117 -15.649 1.00 26.38 53 TYR B C 1
ATOM 721 O O . TYR B 1 46 ? -4.761 6.536 -14.602 1.00 26.67 53 TYR B O 1
ATOM 730 N N . PRO B 1 47 ? -4.844 6.568 -16.832 1.00 26.97 54 PRO B N 1
ATOM 731 C CA . PRO B 1 47 ? -5.199 5.177 -16.950 1.00 28.06 54 PRO B CA 1
ATOM 732 C C . PRO B 1 47 ? -4.019 4.310 -16.506 1.00 31.27 54 PRO B C 1
ATOM 733 O O . PRO B 1 47 ? -2.873 4.765 -16.579 1.00 33.18 54 PRO B O 1
ATOM 737 N N . SER B 1 48 ? -4.319 3.126 -16.023 1.00 34.22 55 SER B N 1
ATOM 738 C CA . SER B 1 48 ? -3.295 2.124 -15.785 1.00 37.15 55 SER B CA 1
ATOM 739 C C . SER B 1 48 ? -3.147 1.278 -17.050 1.00 39.95 55 SER B C 1
ATOM 740 O O . SER B 1 48 ? -4.129 0.694 -17.510 1.00 36.25 55 SER B O 1
ATOM 743 N N . PRO B 1 49 ? -1.918 1.200 -17.607 1.00 43.76 56 PRO B N 1
ATOM 744 C CA . PRO B 1 49 ? -1.713 0.260 -18.717 1.00 45.59 56 PRO B CA 1
ATOM 745 C C . PRO B 1 49 ? -1.852 -1.199 -18.270 1.00 47.49 56 PRO B C 1
ATOM 746 O O . PRO B 1 49 ? -1.808 -2.097 -19.092 1.00 51.59 56 PRO B O 1
ATOM 750 N N . LYS B 1 50 ? -2.056 -1.444 -16.985 1.00 47.14 57 LYS B N 1
ATOM 751 C CA . LYS B 1 50 ? -2.117 -2.797 -16.470 1.00 46.80 57 LYS B CA 1
ATOM 752 C C . LYS B 1 50 ? -3.517 -3.340 -16.145 1.00 46.20 57 LYS B C 1
ATOM 753 O O . LYS B 1 50 ? -3.707 -4.546 -16.074 1.00 42.72 57 LYS B O 1
ATOM 759 N N . THR B 1 51 ? -4.515 -2.478 -15.936 1.00 37.94 58 THR B N 1
ATOM 760 C CA . THR B 1 51 ? -5.869 -2.958 -15.591 1.00 35.84 58 THR B CA 1
ATOM 761 C C . THR B 1 51 ? -6.915 -1.878 -15.945 1.00 35.14 58 THR B C 1
ATOM 762 O O . THR B 1 51 ? -6.605 -0.683 -15.916 1.00 33.91 58 THR B O 1
ATOM 766 N N . CYS B 1 52 ? -8.127 -2.332 -16.256 1.00 34.40 59 CYS B N 1
ATOM 767 C CA . CYS B 1 52 ? -9.272 -1.419 -16.423 1.00 33.38 59 CYS B CA 1
ATOM 768 C C . CYS B 1 52 ? -9.919 -1.146 -15.064 1.00 32.53 59 CYS B C 1
ATOM 769 O O . CYS B 1 52 ? -10.683 -0.191 -14.961 1.00 29.56 59 CYS B O 1
ATOM 772 N N . ASN B 1 53 ? -9.629 -1.968 -14.036 1.00 32.42 60 ASN B N 1
ATOM 773 C CA . ASN B 1 53 ? -10.301 -1.885 -12.706 1.00 35.73 60 ASN B CA 1
ATOM 774 C C . ASN B 1 53 ? -9.470 -1.025 -11.724 1.00 33.28 60 ASN B C 1
ATOM 775 O O . ASN B 1 53 ? -9.379 -1.330 -10.535 1.00 32.08 60 ASN B O 1
ATOM 780 N N . GLY B 1 54 ? -8.824 0.011 -12.259 1.00 32.06 61 GLY B N 1
ATOM 781 C CA . GLY B 1 54 ? -8.046 0.953 -11.476 1.00 31.48 61 GLY B CA 1
ATOM 782 C C . GLY B 1 54 ? -7.414 2.035 -12.329 1.00 29.40 61 GLY B C 1
ATOM 783 O O . GLY B 1 54 ? -7.735 2.192 -13.531 1.00 30.55 61 GLY B O 1
ATOM 784 N N . TYR B 1 55 ? -6.515 2.795 -11.723 1.00 30.06 62 TYR B N 1
ATOM 785 C CA . TYR B 1 55 ? -5.883 3.952 -12.370 1.00 27.33 62 TYR B CA 1
ATOM 786 C C . TYR B 1 55 ? -4.592 4.275 -11.655 1.00 28.42 62 TYR B C 1
ATOM 787 O O . TYR B 1 55 ? -4.190 3.577 -10.706 1.00 31.44 62 TYR B O 1
ATOM 796 N N . ILE B 1 56 ? -3.889 5.275 -12.172 1.00 26.79 63 ILE B N 1
ATOM 797 C CA . ILE B 1 56 ? -2.661 5.740 -11.603 1.00 27.72 63 ILE B CA 1
ATOM 798 C C . ILE B 1 56 ? -2.854 7.205 -11.176 1.00 28.15 63 ILE B C 1
ATOM 799 O O . ILE B 1 56 ? -3.358 8.034 -11.962 1.00 26.21 63 ILE B O 1
ATOM 804 N N . GLN B 1 57 ? -2.502 7.487 -9.922 1.00 27.99 64 GLN B N 1
ATOM 805 C CA . GLN B 1 57 ? -2.394 8.877 -9.462 1.00 27.11 64 GLN B CA 1
ATOM 806 C C . GLN B 1 57 ? -0.945 9.161 -9.183 1.00 29.19 64 GLN B C 1
ATOM 807 O O . GLN B 1 57 ? -0.267 8.363 -8.479 1.00 29.36 64 GLN B O 1
ATOM 813 N N . CYS B 1 58 ? -0.457 10.283 -9.720 1.00 29.03 65 CYS B N 1
ATOM 814 C CA . CYS B 1 58 ? 0.863 10.806 -9.396 1.00 31.04 65 CYS B CA 1
ATOM 815 C C . CYS B 1 58 ? 0.753 11.868 -8.321 1.00 30.48 65 CYS B C 1
ATOM 816 O O . CYS B 1 58 ? -0.050 12.779 -8.407 1.00 28.94 65 CYS B O 1
ATOM 819 N N . SER B 1 59 ? 1.514 11.697 -7.245 1.00 29.78 66 SER B N 1
ATOM 820 C CA . SER B 1 59 ? 1.556 12.680 -6.181 1.00 30.39 66 SER B CA 1
ATOM 821 C C . SER B 1 59 ? 2.867 13.439 -6.267 1.00 29.46 66 SER B C 1
ATOM 822 O O . SER B 1 59 ? 3.913 12.839 -6.441 1.00 30.73 66 SER B O 1
ATOM 825 N N . PRO B 1 60 ? 2.835 14.763 -6.123 1.00 29.89 67 PRO B N 1
ATOM 826 C CA . PRO B 1 60 ? 4.161 15.416 -6.089 1.00 28.54 67 PRO B CA 1
ATOM 827 C C . PRO B 1 60 ? 5.015 14.906 -4.935 1.00 32.50 67 PRO B C 1
ATOM 828 O O . PRO B 1 60 ? 4.461 14.612 -3.891 1.00 33.59 67 PRO B O 1
ATOM 832 N N . ALA B 1 61 ? 6.330 14.798 -5.160 1.00 31.47 68 ALA B N 1
ATOM 833 C CA . ALA B 1 61 ? 7.202 14.135 -4.158 1.00 36.38 68 ALA B CA 1
ATOM 834 C C . ALA B 1 61 ? 7.283 14.980 -2.910 1.00 37.47 68 ALA B C 1
ATOM 835 O O . ALA B 1 61 ? 7.349 14.475 -1.775 1.00 38.26 68 ALA B O 1
ATOM 837 N N . ASP B 1 62 ? 7.281 16.277 -3.140 1.00 38.44 69 ASP B N 1
ATOM 838 C CA . ASP B 1 62 ? 7.344 17.238 -2.080 1.00 41.32 69 ASP B CA 1
ATOM 839 C C . ASP B 1 62 ? 6.885 18.578 -2.626 1.00 40.38 69 ASP B C 1
ATOM 840 O O . ASP B 1 62 ? 6.493 18.688 -3.800 1.00 36.06 69 ASP B O 1
ATOM 845 N N . ASP B 1 63 ? 6.970 19.613 -1.790 1.00 40.80 70 ASP B N 1
ATOM 846 C CA . ASP B 1 63 ? 6.523 20.943 -2.167 1.00 41.78 70 ASP B CA 1
ATOM 847 C C . ASP B 1 63 ? 7.493 21.758 -3.044 1.00 40.83 70 ASP B C 1
ATOM 848 O O . ASP B 1 63 ? 7.288 22.956 -3.228 1.00 41.61 70 ASP B O 1
ATOM 853 N N . SER B 1 64 ? 8.512 21.112 -3.622 1.00 40.94 71 SER B N 1
ATOM 854 C CA . SER B 1 64 ? 9.246 21.687 -4.749 1.00 39.09 71 SER B CA 1
ATOM 855 C C . SER B 1 64 ? 8.467 21.453 -6.055 1.00 36.41 71 SER B C 1
ATOM 856 O O . SER B 1 64 ? 8.657 22.162 -7.044 1.00 34.88 71 SER B O 1
ATOM 859 N N . TYR B 1 65 ? 7.583 20.458 -6.041 1.00 35.84 72 TYR B N 1
ATOM 860 C CA . TYR B 1 65 ? 6.757 20.120 -7.208 1.00 34.17 72 TYR B CA 1
ATOM 861 C C . TYR B 1 65 ? 7.593 19.915 -8.467 1.00 33.79 72 TYR B C 1
ATOM 862 O O . TYR B 1 65 ? 7.337 20.553 -9.500 1.00 35.37 72 TYR B O 1
ATOM 871 N N . LEU B 1 66 ? 8.591 19.049 -8.359 1.00 33.82 73 LEU B N 1
ATOM 872 C CA . LEU B 1 66 ? 9.489 18.780 -9.486 1.00 37.03 73 LEU B CA 1
ATOM 873 C C . LEU B 1 66 ? 9.354 17.359 -10.029 1.00 36.11 73 LEU B C 1
ATOM 874 O O . LEU B 1 66 ? 9.575 17.132 -11.216 1.00 37.87 73 LEU B O 1
ATOM 879 N N . THR B 1 67 ? 8.997 16.408 -9.168 1.00 35.40 74 THR B N 1
ATOM 880 C CA . THR B 1 67 ? 8.884 15.031 -9.590 1.00 36.39 74 THR B CA 1
ATOM 881 C C . THR B 1 67 ? 7.700 14.455 -8.851 1.00 36.79 74 THR B C 1
ATOM 882 O O . THR B 1 67 ? 7.156 15.076 -7.908 1.00 33.02 74 THR B O 1
ATOM 886 N N . GLY B 1 68 ? 7.295 13.279 -9.307 1.00 35.14 75 GLY B N 1
ATOM 887 C CA . GLY B 1 68 ? 6.086 12.652 -8.840 1.00 34.99 75 GLY B CA 1
ATOM 888 C C . GLY B 1 68 ? 6.340 11.256 -8.351 1.00 34.19 75 GLY B C 1
ATOM 889 O O . GLY B 1 68 ? 7.304 10.598 -8.786 1.00 38.82 75 GLY B O 1
ATOM 890 N N . ILE B 1 69 ? 5.475 10.828 -7.445 1.00 36.23 76 ILE B N 1
ATOM 891 C CA . ILE B 1 69 ? 5.435 9.472 -6.932 1.00 36.60 76 ILE B CA 1
ATOM 892 C C . ILE B 1 69 ? 4.207 8.736 -7.463 1.00 35.46 76 ILE B C 1
ATOM 893 O O . ILE B 1 69 ? 3.079 9.259 -7.382 1.00 33.47 76 ILE B O 1
ATOM 898 N N . ILE B 1 70 ? 4.428 7.530 -8.010 1.00 34.77 77 ILE B N 1
ATOM 899 C CA . ILE B 1 70 ? 3.361 6.705 -8.594 1.00 36.04 77 ILE B CA 1
ATOM 900 C C . ILE B 1 70 ? 2.555 6.038 -7.494 1.00 37.14 77 ILE B C 1
ATOM 901 O O . ILE B 1 70 ? 3.136 5.426 -6.585 1.00 34.66 77 ILE B O 1
ATOM 906 N N . HIS B 1 71 ? 1.224 6.133 -7.598 1.00 34.67 78 HIS B N 1
ATOM 907 C CA . HIS B 1 71 ? 0.277 5.332 -6.812 1.00 33.61 78 HIS B CA 1
ATOM 908 C C . HIS B 1 71 ? -0.652 4.574 -7.742 1.00 3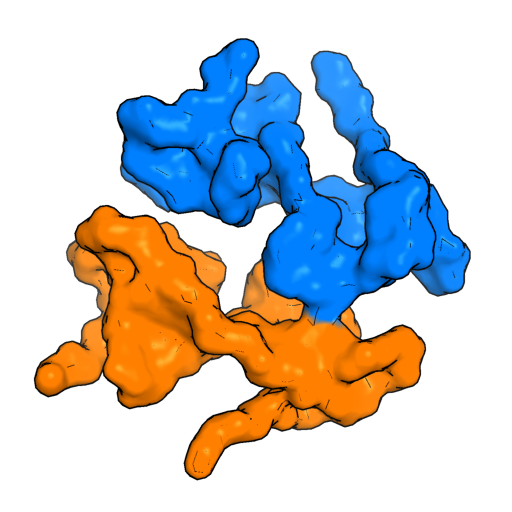4.80 78 HIS B C 1
ATOM 909 O O . HI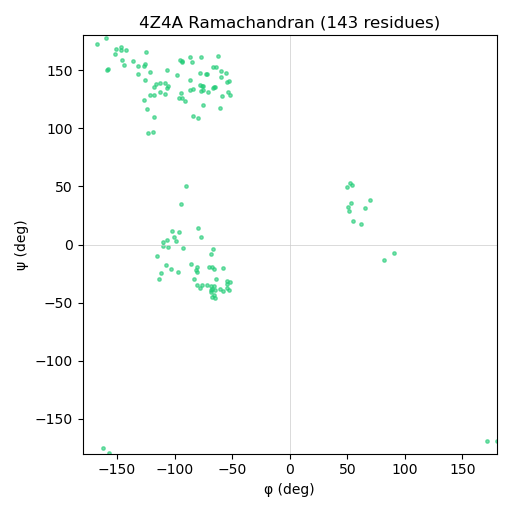S B 1 71 ? -1.374 5.183 -8.534 1.00 33.61 78 HIS B O 1
ATOM 916 N N . GLU B 1 72 ? -0.592 3.250 -7.713 1.00 34.75 79 GLU B N 1
ATOM 917 C CA . GLU B 1 72 ? -1.526 2.405 -8.456 1.00 36.19 79 GLU B CA 1
ATOM 918 C C . GLU B 1 72 ? -2.782 2.238 -7.618 1.00 35.28 79 GLU B C 1
ATOM 919 O O . GLU B 1 72 ? -2.777 1.633 -6.558 1.00 35.79 79 GLU B O 1
ATOM 925 N N . MET B 1 73 ? -3.873 2.842 -8.064 1.00 32.10 80 MET B N 1
ATOM 926 C CA . MET B 1 73 ? -5.085 2.908 -7.267 1.00 30.83 80 MET B CA 1
ATOM 927 C C . MET B 1 73 ? -6.179 1.985 -7.837 1.00 30.69 80 MET B C 1
ATOM 928 O O . MET B 1 73 ? -6.413 1.978 -9.064 1.00 30.27 80 MET B O 1
ATOM 933 N N . PRO B 1 74 ? -6.907 1.277 -6.973 1.00 31.23 81 PRO B N 1
ATOM 934 C CA . PRO B 1 74 ? -7.992 0.441 -7.468 1.00 30.78 81 PRO B CA 1
ATOM 935 C C . PRO B 1 74 ? -9.307 1.234 -7.650 1.00 29.98 81 PRO B C 1
ATOM 936 O O . PRO B 1 74 ? -9.496 2.283 -7.025 1.00 29.91 81 PRO B O 1
ATOM 940 N N . CYS B 1 75 ? -10.185 0.730 -8.501 1.00 29.15 82 CYS B N 1
ATOM 941 C CA . CYS B 1 75 ? -11.562 1.154 -8.554 1.00 29.59 82 CYS B CA 1
ATOM 942 C C . CYS B 1 75 ? -12.344 0.199 -7.682 1.00 30.15 82 CYS B C 1
ATOM 943 O O . CYS B 1 75 ? -11.933 -0.968 -7.512 1.00 31.99 82 CYS B O 1
ATOM 946 N N . PRO B 1 76 ? -13.525 0.632 -7.205 1.00 29.10 83 PRO B N 1
ATOM 947 C CA . PRO B 1 76 ? -14.456 -0.271 -6.543 1.00 29.47 83 PRO B CA 1
ATOM 948 C C . PRO B 1 76 ? -14.779 -1.472 -7.457 1.00 28.96 83 PRO B C 1
ATOM 949 O O . PRO B 1 76 ? -14.817 -1.367 -8.699 1.00 28.70 83 PRO B O 1
ATOM 953 N N . SER B 1 77 ? -15.019 -2.628 -6.870 1.00 31.28 84 SER B N 1
ATOM 954 C CA A SER B 1 77 ? -15.449 -3.811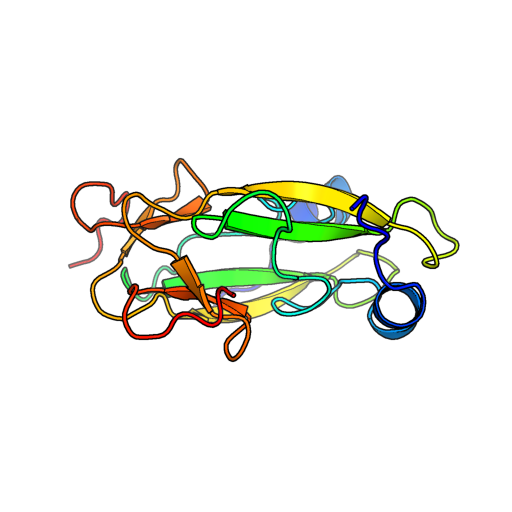 -7.628 0.64 29.92 84 SER B CA 1
ATOM 955 C CA B SER B 1 77 ? -15.381 -3.779 -7.678 0.36 30.31 84 SER B CA 1
ATOM 956 C C . SER B 1 77 ? -16.554 -3.467 -8.614 1.00 29.43 84 SER B C 1
ATOM 957 O O . SER B 1 77 ? -17.564 -2.883 -8.247 1.00 30.87 84 SER B O 1
ATOM 962 N N . GLY B 1 78 ? -16.381 -3.834 -9.865 1.00 29.03 85 GLY B N 1
ATOM 963 C CA . GLY B 1 78 ? -17.417 -3.629 -10.846 1.00 30.87 85 GLY B CA 1
ATOM 964 C C . GLY B 1 78 ? -17.369 -2.309 -11.594 1.00 29.90 85 GLY B C 1
ATOM 965 O O . GLY B 1 78 ? -18.204 -2.088 -12.476 1.00 31.90 85 GLY B O 1
ATOM 966 N N . LEU B 1 79 ? -16.474 -1.410 -11.181 1.00 28.92 86 LEU B N 1
ATOM 967 C CA . LEU B 1 79 ? -16.298 -0.121 -11.853 1.00 27.34 86 LEU B CA 1
ATOM 968 C C . LEU B 1 79 ? -15.004 -0.161 -12.634 1.00 27.50 86 LEU B C 1
ATOM 969 O O . LEU B 1 79 ? -14.065 -0.883 -12.274 1.00 28.80 86 LEU B O 1
ATOM 974 N N . LEU B 1 80 ? -14.981 0.596 -13.720 1.00 25.86 87 LEU B N 1
ATOM 975 C CA . LEU B 1 80 ? -13.871 0.647 -14.631 1.00 24.93 87 LEU B CA 1
ATOM 976 C C . LEU B 1 80 ? -13.463 2.114 -14.777 1.00 24.73 87 LEU B C 1
ATOM 977 O O . LEU B 1 80 ? -14.276 3.015 -14.644 1.00 22.40 87 LEU B O 1
ATOM 982 N N . TRP B 1 81 ? -12.210 2.328 -15.144 1.00 23.64 88 TRP B N 1
ATOM 983 C CA . TRP B 1 81 ? -11.747 3.704 -15.396 1.00 22.50 88 TRP B CA 1
ATOM 984 C C . TRP B 1 81 ? -12.411 4.359 -16.584 1.00 21.62 88 TRP B C 1
ATOM 985 O O . TRP B 1 81 ? -12.565 3.739 -17.654 1.00 22.98 88 TRP B O 1
ATOM 996 N N . ASN B 1 82 ? -12.806 5.616 -16.388 1.00 20.61 89 ASN B N 1
ATOM 997 C CA . ASN B 1 82 ? -13.404 6.442 -17.437 1.00 19.59 89 ASN B CA 1
ATOM 998 C C . ASN B 1 82 ? -12.493 7.668 -17.500 1.00 20.91 89 ASN B C 1
ATOM 999 O O . ASN B 1 82 ? -12.631 8.590 -16.693 1.00 19.82 89 ASN B O 1
ATOM 1004 N N . ASP B 1 83 ? -11.550 7.615 -18.434 1.00 20.18 90 ASP B N 1
ATOM 1005 C CA . ASP B 1 83 ? -10.587 8.722 -18.562 1.00 21.60 90 ASP B CA 1
ATOM 1006 C C . ASP B 1 83 ? -11.149 10.045 -19.031 1.00 21.90 90 ASP B C 1
ATOM 1007 O O . ASP B 1 83 ? -10.483 11.099 -18.811 1.00 23.20 90 ASP B O 1
ATOM 1012 N N . ASN B 1 84 ? -12.316 10.053 -19.649 1.00 21.75 91 ASN B N 1
ATOM 1013 C CA . ASN B 1 84 ? -13.009 11.286 -20.032 1.00 23.08 91 ASN B CA 1
ATOM 1014 C C . ASN B 1 84 ? -13.343 12.176 -18.841 1.00 23.32 91 ASN B C 1
ATOM 1015 O O . ASN B 1 84 ? -13.240 13.398 -18.918 1.00 25.29 91 ASN B O 1
ATOM 1020 N N . LYS B 1 85 ? -13.732 11.532 -17.750 1.00 21.99 92 LYS B N 1
ATOM 1021 C CA . LYS B 1 85 ? -14.138 12.210 -16.513 1.00 21.09 92 LYS B CA 1
ATOM 1022 C C . LYS B 1 85 ? -13.144 12.020 -15.414 1.00 20.23 92 LYS B C 1
ATOM 1023 O O . LYS B 1 85 ? -13.372 12.522 -14.286 1.00 23.90 92 LYS B O 1
ATOM 1029 N N . LYS B 1 86 ? -12.069 11.276 -15.677 1.00 19.80 93 LYS B N 1
ATOM 1030 C CA . LYS B 1 86 ? -10.971 10.889 -14.739 1.00 20.35 93 LYS B CA 1
ATOM 1031 C C . LYS B 1 86 ? -11.497 10.314 -13.413 1.00 20.81 93 LYS B C 1
ATOM 1032 O O . LYS B 1 86 ? -11.180 10.778 -12.289 1.00 21.29 93 LYS B O 1
ATOM 1038 N N . TRP B 1 87 ? -12.412 9.371 -13.560 1.00 21.20 94 TRP B N 1
ATOM 1039 C CA . TRP B 1 87 ? -12.922 8.685 -12.375 1.00 21.57 94 TRP B CA 1
ATOM 1040 C C . TRP B 1 87 ? -13.250 7.241 -12.674 1.00 22.09 94 TRP B C 1
ATOM 1041 O O . TRP B 1 87 ? -13.352 6.814 -13.840 1.00 22.19 94 TRP B O 1
ATOM 1052 N N . CYS B 1 88 ? -13.453 6.508 -11.594 1.00 21.74 95 CYS B N 1
ATOM 1053 C CA . CYS B 1 88 ? -14.018 5.131 -11.651 1.00 23.72 95 CYS B CA 1
ATOM 1054 C C . CYS B 1 88 ? -15.516 5.232 -11.925 1.00 23.63 95 CYS B C 1
ATOM 1055 O O . CYS B 1 88 ? -16.206 6.027 -11.318 1.00 23.91 95 CYS B O 1
ATOM 1058 N N . ASP B 1 89 ? -16.031 4.444 -12.865 1.00 22.73 96 ASP B N 1
ATOM 1059 C CA . ASP B 1 89 ? -17.380 4.677 -13.364 1.00 22.76 96 ASP B CA 1
ATOM 1060 C C . ASP B 1 89 ? -17.973 3.317 -13.814 1.00 21.99 96 ASP B C 1
ATOM 1061 O O . ASP B 1 89 ? -17.286 2.296 -13.869 1.00 23.21 96 ASP B O 1
ATOM 1066 N N . TRP B 1 90 ? -19.276 3.373 -14.058 1.00 22.98 97 TRP B N 1
ATOM 1067 C CA . TRP B 1 90 ? -20.012 2.195 -14.568 1.00 24.13 97 TRP B CA 1
ATOM 1068 C C . TRP B 1 90 ? -19.284 1.700 -15.811 1.00 25.39 97 TRP B C 1
ATOM 1069 O O . TRP B 1 90 ? -18.820 2.497 -16.638 1.00 23.14 97 TRP B O 1
ATOM 1080 N N . PRO B 1 91 ? -19.179 0.393 -15.972 1.00 26.90 98 PRO B N 1
ATOM 1081 C CA . PRO B 1 91 ? -18.472 -0.211 -17.110 1.00 28.08 98 PRO B CA 1
ATOM 1082 C C . PRO B 1 91 ? -18.879 0.277 -18.479 1.00 28.01 98 PRO B C 1
ATOM 1083 O O . PRO B 1 91 ? -18.029 0.346 -19.367 1.00 28.94 98 PRO B O 1
ATOM 1087 N N . GLU B 1 92 ? -20.136 0.644 -18.658 1.00 28.25 99 GLU B N 1
ATOM 1088 C CA . GLU B 1 92 ? -20.609 1.082 -19.956 1.00 30.10 99 GLU B CA 1
ATOM 1089 C C . GLU B 1 92 ? -19.960 2.383 -20.390 1.00 28.53 99 GLU B C 1
ATOM 1090 O O . GLU B 1 92 ? -20.004 2.729 -21.564 1.00 29.32 99 GLU B O 1
ATOM 1096 N N . ASN B 1 93 ? -19.447 3.121 -19.403 1.00 26.70 100 ASN B N 1
ATOM 1097 C CA . ASN B 1 93 ? -18.774 4.380 -19.681 1.00 25.66 100 ASN B CA 1
ATOM 1098 C C . ASN B 1 93 ? -17.263 4.309 -19.775 1.00 24.81 100 ASN B C 1
ATOM 1099 O O . ASN B 1 93 ? -16.576 5.380 -19.836 1.00 23.78 100 ASN B O 1
ATOM 1104 N N . THR B 1 94 ? -16.695 3.123 -19.825 1.00 23.77 101 THR B N 1
ATOM 1105 C CA . THR B 1 94 ? -15.238 3.012 -19.777 1.00 23.01 101 THR B CA 1
ATOM 1106 C C . THR B 1 94 ? -14.550 3.474 -21.048 1.00 23.97 101 THR B C 1
ATOM 1107 O O . THR B 1 94 ? -15.076 3.347 -22.155 1.00 24.35 101 THR B O 1
ATOM 1111 N N . THR B 1 95 ? -13.359 4.034 -20.868 1.00 24.18 102 THR B N 1
ATOM 1112 C CA . THR B 1 95 ? -12.439 4.327 -21.922 1.00 24.98 102 THR B CA 1
ATOM 1113 C C . THR B 1 95 ? -11.330 3.255 -22.062 1.00 27.33 102 THR B C 1
ATOM 1114 O O . THR B 1 95 ? -10.424 3.390 -22.902 1.00 26.93 102 THR B O 1
ATOM 1118 N N . CYS B 1 96 ? -11.399 2.196 -21.266 1.00 29.53 103 CYS B N 1
ATOM 1119 C CA . CYS B 1 96 ? -10.307 1.229 -21.198 1.00 30.41 103 CYS B CA 1
ATOM 1120 C C . CYS B 1 96 ? -10.499 0.190 -22.293 1.00 30.91 103 CYS B C 1
ATOM 1121 O O . CYS B 1 96 ? -11.615 -0.305 -22.476 1.00 32.65 103 CYS B O 1
ATOM 1124 N N . GLY B 1 97 ? -9.420 -0.069 -23.005 1.00 31.70 104 GLY B N 1
ATOM 1125 C CA . GLY B 1 97 ? -9.424 -0.985 -24.142 1.00 34.18 104 GLY B CA 1
ATOM 1126 C C . GLY B 1 97 ? -8.674 -2.282 -23.878 1.00 36.88 104 GLY B C 1
ATOM 1127 O O . GLY B 1 97 ? -8.593 -3.123 -24.767 1.00 37.36 104 GLY B O 1
ATOM 1128 N N . LEU B 1 98 ? -8.153 -2.473 -22.671 1.00 36.45 105 LEU B N 1
ATOM 1129 C CA . LEU B 1 98 ? -7.333 -3.647 -22.363 1.00 39.30 105 LEU B CA 1
ATOM 1130 C C . LEU B 1 98 ? -8.156 -4.926 -22.424 1.00 41.89 105 LEU B C 1
ATOM 1131 O O . LEU B 1 98 ? -9.260 -4.970 -21.907 1.00 39.41 105 LEU B O 1
ATOM 1136 N N . VAL B 1 99 ? -7.611 -5.952 -23.075 1.00 45.68 106 VAL B N 1
ATOM 1137 C CA . VAL B 1 99 ? -8.184 -7.302 -23.054 1.00 51.31 106 VAL B CA 1
ATOM 1138 C C . VAL B 1 99 ? -7.092 -8.314 -22.723 1.00 53.13 106 VAL B C 1
ATOM 1139 O O . VAL B 1 99 ? -7.056 -8.834 -21.611 1.00 56.51 106 VAL B O 1
#

Secondary structure (DSSP, 8-state):
------HHHHHHHTT-STTTTEEE-SS-SSEEEEEEE-STT-S-EEEEEEEPPTT-EEETTTTEEE-GGG----/-----HHHHHHHTT-STTTTEEEETTEEEEEEEEEESSTT---EEEEEEEPPTT-EEETTTTEEE-GGG------

Organism: Pseudocercospora fijiensis (strain CIRAD86) (NCBI:txid383855)

B-factor: mean 33.23, std 10.18, range [19.59, 75.28]

Nearest PDB structures (foldseek):
  4z4a-assembly1_A  TM=9.430E-01  e=5.905E-15  Pseudocercospora fuligena
  6bn0-assembly1_A  TM=8.675E-01  e=1.195E-08  Fulvia fulva
  4z4a-assembly1_A  TM=1.014E+00  e=6.415E-16  Pseudocercospora fuligena
  6bn0-assembly1_A  TM=9.115E-01  e=2.649E-08  Fulvia fulva
  2mfk-assembly1_A 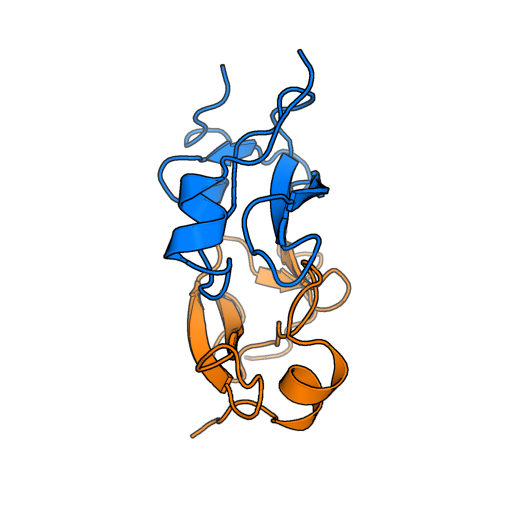 TM=7.939E-01  e=2.564E-02  Blomia tropicalis

Solvent-accessible surface area: 8085 Å² total; per-residue (Å²): 152,106,53,126,6,54,47,68,52,0,91,106,45,56,25,38,21,24,83,41,6,15,23,63,11,67,166,57,49,57,0,36,0,37,2,9,14,46,77,133,47,24,86,71,22,87,70,46,79,27,76,5,2,85,55,1,42,8,5,41,128,127,49,46,20,5,63,61,160,66,48,47,53,119,152,66,124,15,60,37,68,52,0,114,115,44,90,24,69,23,26,107,44,8,19,44,68,8,88,128,55,23,59,2,29,7,32,1,4,5,44,71,77,66,11,96,80,21,85,50,58,97,27,83,5,4,94,44,1,44,6,7,40,126,114,53,49,19,4,85,61,156,64,46,63,34,67,86,200

Foldseek 3Di:
DDDWQAQVQQQVPVQPDDLGQWAADPVDQQWTWRWHQPDPVSRGTDTDTGGHPPQWGAQNVVRDTHHPVRHPDD/DDFQDLVQQVPPVQPDPLGQWAADPPDQQWTWHWHQPDVVSRGTDIDTGGHPPQWGAQNVVRHTHHPVRHPDDDD

Radius of gyration: 15.34 Å; Cα contacts (8 Å, |Δi|>4): 330; chains: 2; bounding box: 36×37×34 Å

Sequence (149 aa):
PAFVCPAADIKTTKCLGPKDCLYPSPKTCNGYIQCSPADDSYLTGIIHEMPCPSGLLWNDNKKWCDWPENTTCCGAFVCPAADIKTTKCLGPKDCLYPSPKTCNGYIQCSPADDSYLTGIIHEMPCPSSGLLWNDNKKWCDWPENTTCGLV